Protein AF-A0A925YAU0-F1 (afdb_monomer_lite)

Secondary structure (DSSP, 8-state):
-PPPHHHHHHHHHTT-SSEEEEEEESHHHHHHHHHHTHHHHHHHHHTT-EEEEEEEESPPSSHHHHHHHHHHHHHH-S-EEEEES--HHHHHHHHHT-SEEEEEEEGGGGGG-HHHHHHHHTTPEEEEE--S-PPPPGGGTTT-EEE---HHHHHHHHHHT-

Structure (mmCIF, N/CA/C/O backbone):
data_AF-A0A925YAU0-F1
#
_entry.id   AF-A0A925YAU0-F1
#
loop_
_atom_site.group_PDB
_atom_site.id
_atom_site.type_symbol
_atom_site.label_atom_id
_atom_site.label_alt_id
_atom_site.label_comp_id
_atom_site.label_asym_id
_atom_site.label_entity_id
_atom_site.label_seq_id
_atom_site.pdbx_PDB_ins_code
_atom_site.Cartn_x
_atom_site.Cartn_y
_atom_site.Cartn_z
_atom_site.occupancy
_atom_site.B_iso_or_equiv
_atom_site.auth_seq_id
_atom_site.auth_comp_id
_atom_site.auth_asym_id
_atom_site.auth_atom_id
_atom_site.pdbx_PDB_model_num
ATOM 1 N N . MET A 1 1 ? -23.371 -18.949 1.365 1.00 48.84 1 MET A N 1
ATOM 2 C CA . MET A 1 1 ? -22.177 -18.863 0.496 1.00 48.84 1 MET A CA 1
ATOM 3 C C . MET A 1 1 ? -20.942 -18.877 1.388 1.00 48.84 1 MET A C 1
ATOM 5 O O . MET A 1 1 ? -21.033 -18.297 2.466 1.00 48.84 1 MET A O 1
ATOM 9 N N . PRO A 1 2 ? -19.847 -19.567 1.023 1.00 54.34 2 PRO A N 1
ATOM 10 C CA . PRO A 1 2 ? -18.608 -19.528 1.802 1.00 54.34 2 PRO A CA 1
ATOM 11 C C . PRO A 1 2 ? -18.062 -18.093 1.861 1.00 54.34 2 PRO A C 1
ATOM 13 O O . PRO A 1 2 ? -18.121 -17.366 0.871 1.00 54.34 2 PRO A O 1
ATOM 16 N N . VAL A 1 3 ? -17.572 -17.677 3.031 1.00 59.06 3 VAL A N 1
ATOM 17 C CA . VAL A 1 3 ? -16.989 -16.342 3.244 1.00 59.06 3 VAL A CA 1
ATOM 18 C C . VAL A 1 3 ? -15.636 -16.282 2.532 1.00 59.06 3 VAL A C 1
ATOM 20 O O . VAL A 1 3 ? -14.820 -17.187 2.694 1.00 59.06 3 VAL A O 1
ATOM 23 N N . SER A 1 4 ? -15.393 -15.232 1.743 1.00 69.06 4 SER A N 1
ATOM 24 C CA . SER A 1 4 ? -14.103 -15.031 1.071 1.00 69.06 4 SER A CA 1
ATOM 25 C C . SER A 1 4 ? -12.963 -14.960 2.103 1.00 69.06 4 SER A C 1
ATOM 27 O O . SER A 1 4 ? -13.109 -14.239 3.094 1.00 69.06 4 SER A O 1
ATOM 29 N N . PRO A 1 5 ? -11.811 -15.628 1.887 1.00 69.31 5 PRO A N 1
ATOM 30 C CA . PRO A 1 5 ? -10.642 -15.512 2.764 1.00 69.31 5 PRO A CA 1
ATOM 31 C C . PRO A 1 5 ? -10.214 -14.061 3.027 1.00 69.31 5 PRO A C 1
ATOM 33 O O . PRO A 1 5 ? -9.800 -13.724 4.134 1.00 69.31 5 PRO A O 1
ATOM 36 N N . LEU A 1 6 ? -10.394 -13.166 2.049 1.00 67.50 6 LEU A N 1
ATOM 37 C CA . LEU A 1 6 ? -10.107 -11.743 2.233 1.00 67.50 6 LEU A CA 1
ATOM 38 C C . LEU A 1 6 ? -11.133 -11.031 3.125 1.00 67.50 6 LEU A C 1
ATOM 40 O O . LEU A 1 6 ? -10.766 -10.109 3.844 1.00 67.50 6 LEU A O 1
ATOM 44 N N . ALA A 1 7 ? -12.397 -11.461 3.125 1.00 67.94 7 ALA A N 1
ATOM 45 C CA . ALA A 1 7 ? -13.410 -10.915 4.030 1.00 67.94 7 ALA A CA 1
ATOM 46 C C . ALA A 1 7 ? -13.148 -11.336 5.489 1.00 67.94 7 ALA A C 1
ATOM 48 O O . ALA A 1 7 ? -13.420 -10.571 6.413 1.00 67.94 7 ALA A O 1
ATOM 49 N N . VAL A 1 8 ? -12.567 -12.523 5.709 1.00 72.12 8 VAL A N 1
ATOM 50 C CA . VAL A 1 8 ? -12.075 -12.939 7.035 1.00 72.12 8 VAL A CA 1
ATOM 51 C C . VAL A 1 8 ? -10.901 -12.057 7.461 1.00 72.12 8 VAL A C 1
ATOM 53 O O . VAL A 1 8 ? -10.959 -11.447 8.527 1.00 72.12 8 VAL A O 1
ATOM 56 N N . ARG A 1 9 ? -9.898 -11.884 6.588 1.00 68.81 9 ARG A N 1
ATOM 57 C CA . ARG A 1 9 ? -8.757 -10.986 6.838 1.00 68.81 9 ARG A CA 1
ATOM 58 C C . ARG A 1 9 ? -9.175 -9.545 7.119 1.00 68.81 9 ARG A C 1
ATOM 60 O O . ARG A 1 9 ? -8.605 -8.901 7.994 1.00 68.81 9 ARG A O 1
ATOM 67 N N . PHE A 1 10 ? -10.199 -9.048 6.429 1.00 69.19 10 PHE A N 1
ATOM 68 C CA . PHE A 1 10 ? -10.730 -7.710 6.668 1.00 69.19 10 PHE A CA 1
ATOM 69 C C . PHE A 1 10 ? -11.270 -7.535 8.092 1.00 69.19 10 PHE A C 1
ATOM 71 O O . PHE A 1 10 ? -11.048 -6.505 8.722 1.00 69.19 10 PHE A O 1
ATOM 78 N N . ARG A 1 11 ? -11.949 -8.552 8.632 1.00 72.94 11 ARG A N 1
ATOM 79 C CA . ARG A 1 11 ? -12.431 -8.524 10.022 1.00 72.94 11 ARG A CA 1
ATOM 80 C C . ARG A 1 11 ? -11.277 -8.592 11.017 1.00 72.94 11 ARG A C 1
ATOM 82 O O . ARG A 1 11 ? -11.322 -7.913 12.037 1.00 72.94 11 ARG A O 1
ATOM 89 N N . GLU A 1 12 ? -10.240 -9.366 10.704 1.00 78.44 12 GLU A N 1
ATOM 90 C CA . GLU A 1 12 ? -9.039 -9.477 11.537 1.00 78.44 12 GLU A CA 1
ATOM 91 C C . GLU A 1 12 ? -8.249 -8.165 11.615 1.00 78.44 12 GLU A C 1
ATOM 93 O O . GLU A 1 12 ? -7.659 -7.899 12.662 1.00 78.44 12 GLU A O 1
ATOM 98 N N . LEU A 1 13 ? -8.271 -7.319 10.572 1.00 76.88 13 LEU A N 1
ATOM 99 C CA . LEU A 1 13 ? -7.610 -6.004 10.588 1.00 76.88 13 LEU A CA 1
ATOM 100 C C . LEU A 1 13 ? -8.012 -5.161 11.800 1.00 76.88 13 LEU A C 1
ATOM 102 O O . LEU A 1 13 ? -7.145 -4.565 12.428 1.00 76.88 13 LEU A O 1
ATOM 106 N N . ARG A 1 14 ? -9.302 -5.161 12.157 1.00 70.69 14 ARG A N 1
ATOM 107 C CA . ARG A 1 14 ? -9.846 -4.384 13.288 1.00 70.69 14 ARG A CA 1
ATOM 108 C C . ARG A 1 14 ? -9.384 -4.880 14.656 1.00 70.69 14 ARG A C 1
ATOM 110 O O . ARG A 1 14 ? -9.545 -4.190 15.650 1.00 70.69 14 ARG A O 1
ATOM 117 N N . SER A 1 15 ? -8.843 -6.094 14.718 1.00 75.19 15 SER A N 1
ATOM 118 C CA . SER A 1 15 ? -8.291 -6.664 15.951 1.00 75.19 15 SER A CA 1
ATOM 119 C C . SER A 1 15 ? -6.785 -6.433 16.098 1.00 75.19 15 SER A C 1
ATOM 121 O O . SER A 1 15 ? -6.217 -6.753 17.141 1.00 75.19 15 SER A O 1
ATOM 123 N N . GLN A 1 16 ? -6.124 -5.888 15.068 1.00 80.19 16 GLN A N 1
ATOM 124 C CA . GLN A 1 16 ? -4.688 -5.637 15.103 1.00 80.19 16 GLN A CA 1
ATOM 125 C C . GLN A 1 16 ? -4.382 -4.358 15.875 1.00 80.19 16 GLN A C 1
ATOM 127 O O . GLN A 1 16 ? -4.913 -3.292 15.580 1.00 80.19 16 GLN A O 1
ATOM 132 N N . SER A 1 17 ? -3.453 -4.447 16.827 1.00 79.25 17 SER A N 1
ATOM 133 C CA . SER A 1 17 ? -2.987 -3.276 17.577 1.00 79.25 17 SER A CA 1
ATOM 134 C C . SER A 1 17 ? -2.149 -2.328 16.717 1.00 79.25 17 SER A C 1
ATOM 136 O O . SER A 1 17 ? -2.150 -1.121 16.956 1.00 79.25 17 SER A O 1
ATOM 138 N N . LYS A 1 18 ? -1.435 -2.868 15.719 1.00 91.31 18 LYS A N 1
ATOM 139 C CA . LYS A 1 18 ? -0.717 -2.114 14.690 1.00 91.31 18 LYS A CA 1
ATOM 140 C C . LYS A 1 18 ? -0.707 -2.860 13.360 1.00 91.31 18 LYS A C 1
ATOM 142 O O . LYS A 1 18 ? -0.679 -4.085 13.310 1.00 91.31 18 LYS A O 1
ATOM 147 N N . LEU A 1 19 ? -0.685 -2.097 12.275 1.00 94.12 19 LEU A N 1
ATOM 148 C CA . LEU A 1 19 ? -0.759 -2.576 10.904 1.00 94.12 19 LEU A CA 1
ATOM 149 C C . LEU A 1 19 ? 0.603 -2.519 10.214 1.00 94.12 19 LEU A C 1
ATOM 151 O O . LEU A 1 19 ? 1.375 -1.574 10.366 1.00 94.12 19 LEU A O 1
ATOM 155 N N . LYS A 1 20 ? 0.839 -3.517 9.369 1.00 96.12 20 LYS A N 1
ATOM 156 C CA . LYS A 1 20 ? 2.007 -3.626 8.487 1.00 96.12 20 LYS A CA 1
ATOM 157 C C . LYS A 1 20 ? 1.533 -3.381 7.068 1.00 96.12 20 LYS A C 1
ATOM 159 O O . LYS A 1 20 ? 0.637 -4.091 6.601 1.00 96.12 20 LYS A O 1
ATOM 164 N N . LEU A 1 21 ? 2.071 -2.355 6.420 1.00 97.44 21 LEU A N 1
ATOM 165 C CA . LEU A 1 21 ? 1.614 -1.916 5.102 1.00 97.44 21 LEU A CA 1
ATOM 166 C C . LEU A 1 21 ? 2.577 -2.391 4.013 1.00 97.44 21 LEU A C 1
ATOM 168 O O . LEU A 1 21 ? 3.788 -2.317 4.198 1.00 97.44 21 LEU A O 1
ATOM 172 N N . ALA A 1 22 ? 2.051 -2.803 2.863 1.00 97.81 22 ALA A N 1
ATOM 173 C CA . ALA A 1 22 ? 2.820 -3.174 1.682 1.00 97.81 22 ALA A CA 1
ATOM 174 C C . ALA A 1 22 ? 2.609 -2.177 0.538 1.00 97.81 22 ALA A C 1
ATOM 176 O O . ALA A 1 22 ? 1.483 -1.793 0.223 1.00 97.81 22 ALA A O 1
ATOM 177 N N . ILE A 1 23 ? 3.695 -1.818 -0.143 1.00 96.81 23 ILE A N 1
ATOM 178 C CA . ILE A 1 23 ? 3.689 -1.038 -1.383 1.00 96.81 23 ILE A CA 1
ATOM 179 C C . ILE A 1 23 ? 4.498 -1.813 -2.414 1.00 96.81 23 ILE A C 1
ATOM 181 O O . ILE A 1 23 ? 5.728 -1.850 -2.364 1.00 96.81 23 ILE A O 1
ATOM 185 N N . PHE A 1 24 ? 3.799 -2.450 -3.348 1.00 94.19 24 PHE A N 1
ATOM 186 C CA . PHE A 1 24 ? 4.375 -3.417 -4.277 1.00 94.19 24 PHE A CA 1
ATOM 187 C C . PHE A 1 24 ? 4.184 -2.990 -5.735 1.00 94.19 24 PHE A C 1
ATOM 189 O O . PHE A 1 24 ? 3.162 -2.409 -6.099 1.00 94.19 24 PHE A O 1
ATOM 196 N N . GLY A 1 25 ? 5.167 -3.291 -6.584 1.00 92.31 25 GLY A N 1
ATOM 197 C CA . GLY A 1 25 ? 5.058 -3.138 -8.036 1.00 92.31 25 GLY A CA 1
ATOM 198 C C . GLY A 1 25 ? 6.315 -2.563 -8.677 1.00 92.31 25 GLY A C 1
ATOM 199 O O . GLY A 1 25 ? 7.399 -2.599 -8.099 1.00 92.31 25 GLY A O 1
ATOM 200 N N . MET A 1 26 ? 6.169 -2.024 -9.887 1.00 92.88 26 MET A N 1
ATOM 201 C CA . MET A 1 26 ? 7.239 -1.319 -10.599 1.00 92.88 26 MET A CA 1
ATOM 202 C C . MET A 1 26 ? 7.512 0.057 -9.966 1.00 92.88 26 MET A C 1
ATOM 204 O O . MET A 1 26 ? 6.596 0.631 -9.372 1.00 92.88 26 MET A O 1
ATOM 208 N N . PRO A 1 27 ? 8.719 0.635 -10.129 1.00 93.25 27 PRO A N 1
ATOM 209 C CA . PRO A 1 27 ? 9.088 1.924 -9.541 1.00 93.25 27 PRO A CA 1
ATOM 210 C C . PRO A 1 27 ? 8.042 3.033 -9.717 1.00 93.25 27 PRO A C 1
ATOM 212 O O . PRO A 1 27 ? 7.592 3.616 -8.731 1.00 93.25 27 PRO A O 1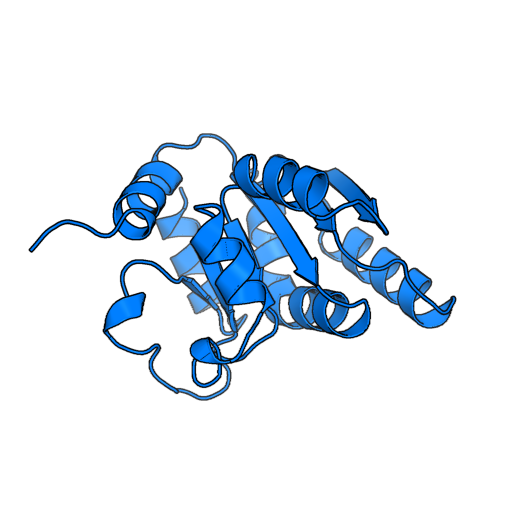
ATOM 215 N N . GLY A 1 28 ? 7.580 3.262 -10.951 1.00 92.12 28 GLY A N 1
ATOM 216 C CA . GLY A 1 28 ? 6.556 4.271 -11.243 1.00 92.12 28 GLY A CA 1
ATOM 217 C C . GLY A 1 28 ? 5.207 3.974 -10.584 1.00 92.12 28 GLY A C 1
ATOM 218 O O . GLY A 1 28 ? 4.566 4.875 -10.050 1.00 92.12 28 GLY A O 1
ATOM 219 N N . THR A 1 29 ? 4.796 2.703 -10.547 1.00 91.81 29 THR A N 1
ATOM 220 C CA . THR A 1 29 ? 3.543 2.282 -9.905 1.00 91.81 29 THR A CA 1
ATOM 221 C C . THR A 1 29 ? 3.581 2.514 -8.397 1.00 91.81 29 THR A C 1
ATOM 223 O O . THR A 1 29 ? 2.599 2.987 -7.835 1.00 91.81 29 THR A O 1
ATOM 226 N N . ARG A 1 30 ? 4.711 2.245 -7.732 1.00 94.50 30 ARG A N 1
ATOM 227 C CA . ARG A 1 30 ? 4.855 2.478 -6.285 1.00 94.50 30 ARG A CA 1
ATOM 228 C C . ARG A 1 30 ? 4.824 3.958 -5.934 1.00 94.50 30 ARG A C 1
ATOM 230 O O . ARG A 1 30 ? 4.142 4.338 -4.990 1.00 94.50 30 ARG A O 1
ATOM 237 N N . LEU A 1 31 ? 5.526 4.789 -6.707 1.00 95.06 31 LEU A N 1
ATOM 238 C CA . LEU A 1 31 ? 5.498 6.243 -6.528 1.00 95.06 31 LEU A CA 1
ATOM 239 C C . LEU A 1 31 ? 4.078 6.790 -6.688 1.00 95.06 31 LEU A C 1
ATOM 241 O O . LEU A 1 31 ? 3.619 7.559 -5.852 1.00 95.06 31 LEU A O 1
ATOM 245 N N . LEU A 1 32 ? 3.355 6.328 -7.710 1.00 94.25 32 LEU A N 1
ATOM 246 C CA . LEU A 1 32 ? 1.976 6.744 -7.934 1.00 94.25 32 LEU A CA 1
ATOM 247 C C . LEU A 1 32 ? 1.037 6.292 -6.802 1.00 94.25 32 LEU A C 1
ATOM 249 O O . LEU A 1 32 ? 0.162 7.056 -6.402 1.00 94.25 32 LEU A O 1
ATOM 253 N N . ALA A 1 33 ? 1.223 5.081 -6.265 1.00 94.81 33 ALA A N 1
ATOM 254 C CA . ALA A 1 33 ? 0.473 4.605 -5.100 1.00 94.81 33 ALA A CA 1
ATOM 255 C C . ALA A 1 33 ? 0.735 5.494 -3.874 1.00 94.81 33 ALA A C 1
ATOM 257 O O . ALA A 1 33 ? -0.196 5.955 -3.223 1.00 94.81 33 ALA A O 1
ATOM 258 N N . LEU A 1 34 ? 2.003 5.796 -3.592 1.00 96.38 34 LEU A N 1
ATOM 259 C CA . LEU A 1 34 ? 2.386 6.676 -2.487 1.00 96.38 34 LEU A CA 1
ATOM 260 C C . LEU A 1 34 ? 1.766 8.069 -2.602 1.00 96.38 34 LEU A C 1
ATOM 262 O O . LEU A 1 34 ? 1.344 8.633 -1.600 1.00 96.38 34 LEU A O 1
ATOM 266 N N . GLU A 1 35 ? 1.709 8.623 -3.809 1.00 95.50 35 GLU A N 1
ATOM 267 C CA . GLU A 1 35 ? 1.158 9.957 -4.046 1.00 95.50 35 GLU A CA 1
ATOM 268 C C . GLU A 1 35 ? -0.352 10.009 -3.890 1.00 95.50 35 GLU A C 1
ATOM 270 O O . GLU A 1 35 ? -0.862 10.925 -3.253 1.00 95.50 35 GLU A O 1
ATOM 275 N N . ARG A 1 36 ? -1.052 9.013 -4.437 1.00 93.81 36 ARG A N 1
ATOM 276 C CA . ARG A 1 36 ? -2.514 8.911 -4.364 1.00 93.81 36 ARG A CA 1
ATOM 277 C C . ARG A 1 36 ? -3.019 8.655 -2.950 1.00 93.81 36 ARG A C 1
ATOM 279 O O . ARG A 1 36 ? -4.139 9.013 -2.631 1.00 93.81 36 ARG A O 1
ATOM 286 N N . HIS A 1 37 ? -2.212 8.028 -2.104 1.00 95.12 37 HIS A N 1
ATOM 287 C CA . HIS A 1 37 ? -2.606 7.672 -0.741 1.00 95.12 37 HIS A CA 1
ATOM 288 C C . HIS A 1 37 ? -1.844 8.470 0.320 1.00 95.12 37 HIS A C 1
ATOM 290 O O . HIS A 1 37 ? -1.797 8.069 1.484 1.00 95.12 37 HIS A O 1
ATOM 296 N N . ARG A 1 38 ? -1.195 9.574 -0.063 1.00 95.69 38 ARG A N 1
ATOM 297 C CA . ARG A 1 38 ? -0.252 10.280 0.808 1.00 95.69 38 ARG A CA 1
ATOM 298 C C . ARG A 1 38 ? -0.927 10.796 2.071 1.00 95.69 38 ARG A C 1
ATOM 300 O O . ARG A 1 38 ? -0.353 10.635 3.152 1.00 95.69 38 ARG A O 1
ATOM 307 N N . ASN A 1 39 ? -2.094 11.428 1.955 1.00 94.88 39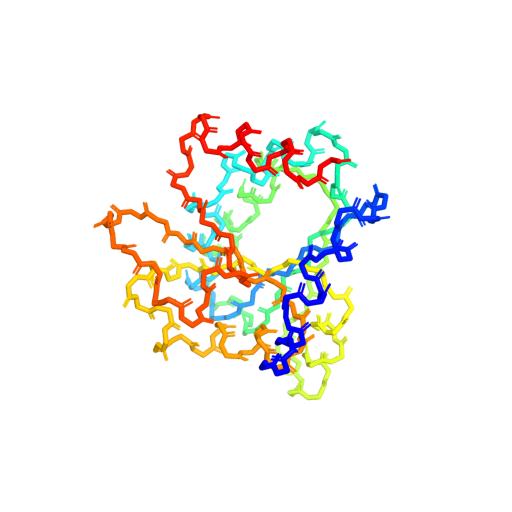 ASN A N 1
ATOM 308 C CA . ASN A 1 39 ? -2.764 12.025 3.109 1.00 94.88 39 ASN A CA 1
ATOM 309 C C . ASN A 1 39 ? -3.221 10.940 4.079 1.00 94.88 39 ASN A C 1
ATOM 311 O O . ASN A 1 39 ? -2.931 11.036 5.274 1.00 94.88 39 ASN A O 1
ATOM 315 N N . LEU A 1 40 ? -3.839 9.877 3.560 1.00 95.38 40 LEU A N 1
ATOM 316 C CA . LEU A 1 40 ? -4.258 8.739 4.370 1.00 95.38 40 LEU A CA 1
ATOM 317 C C . LEU A 1 40 ? -3.071 8.074 5.076 1.00 95.38 40 LEU A C 1
ATOM 319 O O . LEU A 1 40 ? -3.101 7.914 6.293 1.00 95.38 40 LEU A O 1
ATOM 323 N N . LEU A 1 41 ? -2.000 7.742 4.347 1.00 96.94 41 LEU A N 1
ATOM 324 C CA . LEU A 1 41 ? -0.812 7.103 4.925 1.00 96.94 41 LEU A CA 1
ATOM 325 C C . LEU A 1 41 ? -0.186 7.966 6.023 1.00 96.94 41 LEU A C 1
ATOM 327 O O . LEU A 1 41 ? 0.137 7.467 7.100 1.00 96.94 41 LEU A O 1
ATOM 331 N N . THR A 1 42 ? -0.079 9.274 5.782 1.00 97.06 42 THR A N 1
ATOM 332 C CA . THR A 1 42 ? 0.421 10.229 6.779 1.00 97.06 42 THR A CA 1
ATOM 333 C C . THR A 1 42 ? -0.470 10.239 8.022 1.00 97.06 42 THR A C 1
ATOM 335 O O . THR A 1 42 ? 0.028 10.259 9.148 1.00 97.06 42 THR A O 1
ATOM 338 N N . ALA A 1 43 ? -1.791 10.218 7.843 1.00 95.00 43 ALA A N 1
ATOM 339 C CA . ALA A 1 43 ? -2.735 10.228 8.950 1.00 95.00 43 ALA A CA 1
ATOM 340 C C . ALA A 1 43 ? -2.703 8.912 9.751 1.00 95.00 43 ALA A C 1
ATOM 342 O O . ALA A 1 43 ? -2.709 8.956 10.980 1.00 95.00 43 ALA A O 1
ATOM 343 N N . MET A 1 44 ? -2.565 7.759 9.087 1.00 95.06 44 MET A N 1
ATOM 344 C CA . MET A 1 44 ? -2.411 6.451 9.740 1.00 95.06 44 MET A CA 1
ATOM 345 C C . MET A 1 44 ? -1.124 6.369 10.569 1.00 95.06 44 MET A C 1
ATOM 347 O O . MET A 1 44 ? -1.150 5.892 11.706 1.00 95.06 44 MET A O 1
ATOM 351 N N . VAL A 1 45 ? -0.007 6.873 10.030 1.00 96.69 45 VAL A N 1
ATOM 352 C CA . VAL A 1 45 ? 1.272 6.959 10.752 1.00 96.69 45 VAL A CA 1
ATOM 353 C C . VAL A 1 45 ? 1.140 7.869 11.974 1.00 96.69 45 VAL A C 1
ATOM 355 O O . VAL A 1 45 ? 1.496 7.463 13.078 1.00 96.69 45 VAL A O 1
ATOM 358 N N . LYS A 1 46 ? 0.579 9.075 11.814 1.00 95.69 46 LYS A N 1
ATOM 359 C CA . LYS A 1 46 ? 0.374 10.024 12.926 1.00 95.69 46 LYS A CA 1
ATOM 360 C C . LYS A 1 46 ? -0.573 9.495 14.001 1.00 95.69 46 LYS A C 1
ATOM 362 O O . LYS A 1 46 ? -0.400 9.818 15.170 1.00 95.69 46 LYS A O 1
ATOM 367 N N . ALA A 1 47 ? -1.554 8.685 13.615 1.00 92.94 47 ALA A N 1
ATOM 368 C CA . ALA A 1 47 ? -2.471 8.030 14.538 1.00 92.94 47 ALA A CA 1
ATOM 369 C C . ALA A 1 47 ? -1.840 6.843 15.291 1.00 92.94 47 ALA A C 1
ATOM 371 O O . ALA A 1 47 ? -2.500 6.279 16.158 1.00 92.94 47 ALA A O 1
ATOM 372 N N . GLY A 1 48 ? -0.599 6.450 14.970 1.00 94.31 48 GLY A N 1
ATOM 373 C CA . GLY A 1 48 ? 0.100 5.335 15.617 1.00 94.31 48 GLY A CA 1
ATOM 374 C C . GLY A 1 48 ? -0.391 3.946 15.198 1.00 94.31 48 GLY A C 1
ATOM 375 O O . GLY A 1 48 ? 0.002 2.960 15.817 1.00 94.31 48 GLY A O 1
ATOM 376 N N . ILE A 1 49 ? -1.219 3.865 14.150 1.00 93.06 49 ILE A N 1
ATOM 377 C CA . ILE A 1 49 ? -1.833 2.619 13.667 1.00 93.06 49 ILE A CA 1
ATOM 378 C C . ILE A 1 49 ? -0.829 1.807 12.839 1.00 93.06 49 ILE A C 1
ATOM 380 O O . ILE A 1 49 ? -0.947 0.595 12.735 1.00 93.06 49 ILE A O 1
ATOM 384 N N . VAL A 1 50 ? 0.184 2.449 12.251 1.00 96.12 50 VAL A N 1
ATOM 385 C CA . VAL A 1 50 ? 1.181 1.785 11.397 1.00 96.12 50 VAL A CA 1
ATOM 386 C C . VAL A 1 50 ? 2.395 1.347 12.216 1.00 96.12 50 VAL A C 1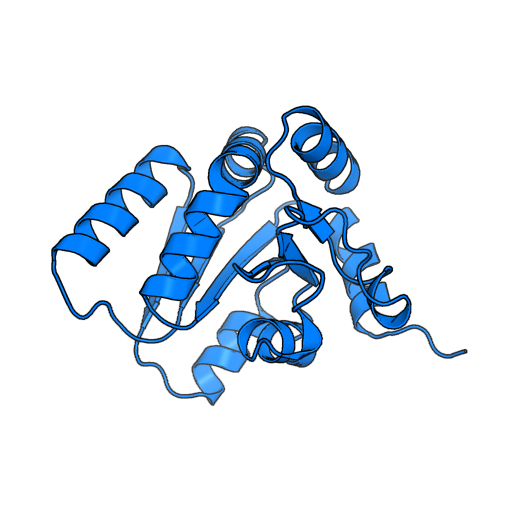
ATOM 388 O O . VAL A 1 50 ? 3.058 2.170 12.844 1.00 96.12 50 VAL A O 1
ATOM 391 N N . GLU A 1 51 ? 2.717 0.055 12.169 1.00 95.62 51 GLU A N 1
ATOM 392 C CA . GLU A 1 51 ? 3.963 -0.515 12.692 1.00 95.62 51 GLU A CA 1
ATOM 393 C C . GLU A 1 51 ? 5.130 -0.220 11.745 1.00 95.62 51 GLU A C 1
ATOM 395 O O . GLU A 1 51 ? 6.134 0.373 12.145 1.00 95.62 51 GLU A O 1
ATOM 400 N N . ASN A 1 52 ? 4.988 -0.612 10.478 1.00 97.00 52 ASN A N 1
ATOM 401 C CA . ASN A 1 52 ? 5.969 -0.370 9.431 1.00 97.00 52 ASN A CA 1
ATOM 402 C C . ASN A 1 52 ? 5.329 -0.332 8.034 1.00 97.00 52 ASN A C 1
ATOM 404 O O . ASN A 1 52 ? 4.223 -0.829 7.803 1.00 97.00 52 ASN A O 1
ATOM 408 N N . ILE A 1 53 ? 6.066 0.257 7.094 1.00 98.19 53 ILE A N 1
ATOM 409 C CA . ILE A 1 53 ? 5.729 0.311 5.674 1.00 98.19 53 ILE A CA 1
ATOM 410 C C . ILE A 1 53 ? 6.822 -0.416 4.895 1.00 98.19 53 ILE A C 1
ATOM 412 O O . ILE A 1 53 ? 7.988 -0.018 4.894 1.00 98.19 53 ILE A O 1
ATOM 416 N N . LEU A 1 54 ? 6.437 -1.498 4.232 1.00 97.75 54 LEU A N 1
ATOM 417 C CA . LEU A 1 54 ? 7.296 -2.331 3.413 1.00 97.75 54 LEU A CA 1
ATOM 418 C C . LEU A 1 54 ? 7.129 -1.959 1.937 1.00 97.75 54 LEU A C 1
ATOM 420 O O . LEU A 1 54 ? 6.049 -2.109 1.365 1.00 97.75 54 LEU A O 1
ATOM 424 N N . ILE A 1 55 ? 8.203 -1.488 1.305 1.00 97.00 55 ILE A N 1
ATOM 425 C CA . ILE A 1 55 ? 8.242 -1.198 -0.129 1.00 97.00 55 ILE A CA 1
ATOM 426 C C . ILE A 1 55 ? 8.986 -2.305 -0.880 1.00 97.00 55 ILE A C 1
ATOM 428 O O . ILE A 1 55 ? 10.089 -2.695 -0.497 1.00 97.00 55 ILE A O 1
ATOM 432 N N . MET A 1 56 ? 8.375 -2.834 -1.945 1.00 95.69 56 MET A N 1
ATOM 433 C CA . MET A 1 56 ? 8.882 -4.023 -2.636 1.00 95.69 56 MET A CA 1
ATOM 434 C C . MET A 1 56 ? 8.716 -4.003 -4.151 1.00 95.69 56 MET A C 1
ATOM 436 O O . MET A 1 56 ? 7.798 -3.387 -4.688 1.00 95.69 56 MET A O 1
ATOM 440 N N . GLY A 1 57 ? 9.558 -4.762 -4.849 1.00 92.81 57 GLY A N 1
ATOM 441 C CA . GLY A 1 57 ? 9.457 -5.004 -6.290 1.00 92.81 57 GLY A CA 1
ATOM 442 C C . GLY A 1 57 ? 10.772 -4.711 -6.999 1.00 92.81 57 GLY A C 1
ATOM 443 O O . GLY A 1 57 ? 11.836 -4.950 -6.446 1.00 92.81 57 GLY A O 1
ATOM 444 N N . LYS A 1 58 ? 10.727 -4.176 -8.219 1.00 91.94 58 LYS A N 1
ATOM 445 C CA . LYS A 1 58 ? 11.959 -3.861 -8.961 1.00 91.94 58 LYS A CA 1
ATOM 446 C C . LYS A 1 58 ? 12.672 -2.633 -8.385 1.00 91.94 58 LYS A C 1
ATOM 448 O O . LYS A 1 58 ? 11.977 -1.670 -8.043 1.00 91.94 58 LYS A O 1
ATOM 453 N N . ALA A 1 59 ? 14.000 -2.626 -8.284 1.00 89.44 59 ALA A N 1
ATOM 454 C CA . ALA A 1 59 ? 14.734 -1.433 -7.854 1.00 89.44 59 ALA A CA 1
ATOM 455 C C . ALA A 1 59 ? 14.491 -0.228 -8.783 1.00 89.44 59 ALA A C 1
ATOM 457 O O . ALA A 1 59 ? 14.032 -0.365 -9.923 1.00 89.44 59 ALA A O 1
ATOM 458 N N . HIS A 1 60 ? 14.755 0.972 -8.264 1.00 85.38 60 HIS A N 1
ATOM 459 C CA . HIS A 1 60 ? 14.701 2.200 -9.054 1.00 85.38 60 HIS A CA 1
ATOM 460 C C . HIS A 1 60 ? 15.796 2.192 -10.120 1.00 85.38 60 HIS A C 1
ATOM 462 O O . HIS A 1 60 ? 16.905 1.730 -9.870 1.00 85.38 60 HIS A O 1
ATOM 468 N N . ALA A 1 61 ? 15.459 2.685 -11.311 1.00 77.69 61 ALA A N 1
ATOM 469 C CA . ALA A 1 61 ? 16.382 2.724 -12.442 1.00 77.69 61 ALA A CA 1
ATOM 470 C C . ALA A 1 61 ? 17.112 4.071 -12.575 1.00 77.69 61 ALA A C 1
ATOM 472 O O . ALA A 1 61 ? 18.100 4.145 -13.298 1.00 77.69 61 ALA A O 1
ATOM 473 N N . ASP A 1 62 ? 16.621 5.123 -11.909 1.00 89.12 62 ASP A N 1
ATOM 474 C CA . ASP A 1 62 ? 17.162 6.478 -12.004 1.00 89.12 62 ASP A CA 1
ATOM 475 C C . ASP A 1 62 ? 17.112 7.227 -10.656 1.00 89.12 62 ASP A C 1
ATOM 477 O O . ASP A 1 62 ? 16.292 6.931 -9.776 1.00 89.12 62 ASP A O 1
ATOM 481 N N . ASP A 1 63 ? 17.997 8.217 -10.508 1.00 91.56 63 ASP A N 1
ATOM 482 C CA . ASP A 1 63 ? 18.152 9.018 -9.286 1.00 91.56 63 ASP A CA 1
ATOM 483 C C . ASP A 1 63 ? 16.934 9.906 -8.997 1.00 91.56 63 ASP A C 1
ATOM 485 O O . ASP A 1 63 ? 16.628 10.205 -7.841 1.00 91.56 63 ASP A O 1
ATOM 489 N N . VAL A 1 64 ? 16.194 10.306 -10.036 1.00 93.19 64 VAL A N 1
ATOM 490 C CA . VAL A 1 64 ? 15.011 11.169 -9.907 1.00 93.19 64 VAL A CA 1
ATOM 491 C C . VAL A 1 64 ? 13.899 10.432 -9.163 1.00 93.19 64 VAL A C 1
ATOM 493 O O . VAL A 1 64 ? 13.265 10.989 -8.262 1.00 93.19 64 VAL A O 1
ATOM 496 N N . GLN A 1 65 ? 13.665 9.167 -9.502 1.00 92.25 65 GLN A N 1
ATOM 497 C CA . GLN A 1 65 ? 12.687 8.317 -8.836 1.00 92.25 65 GLN A CA 1
ATOM 498 C C . GLN A 1 65 ? 13.099 7.992 -7.403 1.00 92.25 65 GLN A C 1
ATOM 500 O O . GLN A 1 65 ? 12.236 7.989 -6.522 1.00 92.25 65 GLN A O 1
ATOM 505 N N . THR A 1 66 ? 14.390 7.763 -7.160 1.00 92.81 66 THR A N 1
ATOM 506 C CA . THR A 1 66 ? 14.931 7.541 -5.812 1.00 92.81 66 THR A CA 1
ATOM 507 C C . THR A 1 66 ? 14.711 8.772 -4.930 1.00 92.81 66 THR A C 1
ATOM 509 O O . THR A 1 66 ? 14.071 8.672 -3.884 1.00 92.81 66 THR A O 1
ATOM 512 N N . ALA A 1 67 ? 15.103 9.962 -5.395 1.00 95.12 67 ALA A N 1
ATOM 513 C CA . ALA A 1 67 ? 14.898 11.210 -4.660 1.00 95.12 67 ALA A CA 1
ATOM 514 C C . ALA A 1 67 ? 13.407 11.504 -4.408 1.00 95.12 67 ALA A C 1
ATOM 516 O O . ALA A 1 67 ? 13.017 11.995 -3.341 1.00 95.12 67 ALA A O 1
ATOM 517 N N . ARG A 1 68 ? 12.540 11.185 -5.379 1.00 95.75 68 ARG A N 1
ATOM 518 C CA . ARG A 1 68 ? 11.083 11.316 -5.232 1.00 95.75 68 ARG A CA 1
ATOM 519 C C . ARG A 1 68 ? 10.530 10.353 -4.183 1.00 95.75 68 ARG A C 1
ATOM 521 O O . ARG A 1 68 ? 9.711 10.779 -3.368 1.00 95.75 68 ARG A O 1
ATOM 528 N N . LEU A 1 69 ? 10.994 9.101 -4.160 1.00 95.62 69 LEU A N 1
ATOM 529 C CA . LEU A 1 69 ? 10.630 8.131 -3.127 1.00 95.62 69 LEU A CA 1
ATOM 530 C C . LEU A 1 69 ? 11.037 8.639 -1.742 1.00 95.62 69 LEU A C 1
ATOM 532 O O . LEU A 1 69 ? 10.191 8.717 -0.857 1.00 95.62 69 LEU A O 1
ATOM 536 N N . GLU A 1 70 ? 12.288 9.052 -1.562 1.00 96.19 70 GLU A N 1
ATOM 537 C CA . GLU A 1 70 ? 12.791 9.553 -0.277 1.00 96.19 70 GLU A CA 1
ATOM 538 C C . GLU A 1 70 ? 12.012 10.779 0.217 1.00 96.19 70 GLU A C 1
ATOM 540 O O . GLU A 1 70 ? 11.748 10.936 1.412 1.00 96.19 70 GLU A O 1
ATOM 545 N N . LYS A 1 71 ? 11.618 11.676 -0.696 1.00 97.25 71 LYS A N 1
ATOM 546 C CA . LYS A 1 71 ? 10.766 12.825 -0.366 1.00 97.25 71 LYS A CA 1
ATOM 547 C C . LYS A 1 71 ? 9.389 12.376 0.128 1.00 97.25 71 LYS A C 1
ATOM 549 O O . LYS A 1 71 ? 8.889 12.929 1.109 1.00 97.25 71 LYS A O 1
ATOM 554 N N . LEU A 1 72 ? 8.781 11.389 -0.530 1.00 97.38 72 LEU A N 1
ATOM 555 C CA . LEU A 1 72 ? 7.490 10.831 -0.122 1.00 97.38 72 LEU A CA 1
ATOM 556 C C . LEU A 1 72 ? 7.595 10.115 1.228 1.00 97.38 72 LEU A C 1
ATOM 558 O O . LEU A 1 72 ? 6.782 10.387 2.108 1.00 97.38 72 LEU A O 1
ATOM 562 N N . GLN A 1 73 ? 8.628 9.295 1.432 1.00 97.56 73 GLN A N 1
ATOM 563 C CA . GLN A 1 73 ? 8.884 8.605 2.699 1.00 97.56 73 GLN A CA 1
ATOM 564 C C . GLN A 1 73 ? 9.037 9.591 3.857 1.00 97.56 73 GLN A C 1
ATOM 566 O O . GLN A 1 73 ? 8.372 9.445 4.880 1.00 97.56 73 GLN A O 1
ATOM 571 N N . ARG A 1 74 ? 9.836 10.653 3.676 1.00 97.75 74 ARG A N 1
ATOM 572 C CA . ARG A 1 74 ? 9.983 11.718 4.680 1.00 97.75 74 ARG A CA 1
ATOM 573 C C . ARG A 1 74 ? 8.674 12.444 4.961 1.00 97.75 74 ARG A C 1
ATOM 575 O O . ARG A 1 74 ? 8.387 12.750 6.112 1.00 97.75 74 ARG A O 1
ATOM 582 N N . SER A 1 75 ? 7.884 12.729 3.927 1.00 97.62 75 SER A N 1
ATOM 583 C CA . SER A 1 75 ? 6.604 13.410 4.115 1.00 97.62 75 SER A CA 1
ATOM 584 C C . SER A 1 75 ? 5.568 12.554 4.839 1.00 97.62 75 SER A C 1
ATOM 586 O O . SER A 1 75 ? 4.749 13.121 5.558 1.00 97.62 75 SER A O 1
ATOM 588 N N . ILE A 1 76 ? 5.532 11.251 4.572 1.00 97.88 76 ILE A N 1
ATOM 589 C CA . ILE A 1 76 ? 4.580 10.325 5.195 1.00 97.88 76 ILE A CA 1
ATOM 590 C C . ILE A 1 76 ? 5.025 10.007 6.629 1.00 97.88 76 ILE A C 1
ATOM 592 O O . ILE A 1 76 ? 4.195 9.924 7.533 1.00 97.88 76 ILE A O 1
ATOM 596 N N . GLY A 1 77 ? 6.338 9.897 6.851 1.00 97.31 77 GLY A N 1
ATOM 597 C CA . GLY A 1 77 ? 6.930 9.500 8.125 1.00 97.31 77 GLY A CA 1
ATOM 598 C C . GLY A 1 77 ? 6.829 7.992 8.370 1.00 97.31 77 GLY A C 1
ATOM 599 O O . GLY A 1 77 ? 6.548 7.217 7.457 1.00 97.31 77 GLY A O 1
ATOM 600 N N . GLY A 1 78 ? 7.063 7.574 9.615 1.00 95.69 78 GLY A N 1
ATOM 601 C CA . GLY A 1 78 ? 6.962 6.173 10.036 1.00 95.69 78 GLY A CA 1
ATOM 602 C C . GLY A 1 78 ? 8.234 5.351 9.805 1.00 95.69 78 GLY A C 1
ATOM 603 O O . GLY A 1 78 ? 9.275 5.877 9.412 1.00 95.69 78 GLY A O 1
ATOM 604 N N . SER A 1 79 ? 8.145 4.050 10.090 1.00 97.25 79 SER A N 1
ATOM 605 C CA . SER A 1 79 ? 9.236 3.087 9.901 1.00 97.25 79 SER A CA 1
ATOM 606 C C . SER A 1 79 ? 9.137 2.427 8.527 1.00 97.25 79 SER A C 1
ATOM 608 O O . SER A 1 79 ? 8.072 1.926 8.165 1.00 97.25 79 SER A O 1
ATOM 610 N N . TRP A 1 80 ? 10.237 2.409 7.773 1.00 97.69 80 TRP A N 1
ATOM 611 C CA . TRP A 1 80 ? 10.280 1.899 6.401 1.00 97.69 80 TRP A CA 1
ATOM 612 C C . TRP A 1 80 ? 11.236 0.719 6.264 1.00 97.69 80 TRP A C 1
ATOM 614 O O . TRP A 1 80 ? 12.330 0.721 6.827 1.00 97.69 80 TRP A O 1
ATOM 624 N N . ARG A 1 81 ? 10.843 -0.266 5.457 1.00 96.81 81 ARG A N 1
ATOM 625 C CA . ARG A 1 81 ? 11.688 -1.389 5.040 1.00 96.81 81 ARG A CA 1
ATOM 626 C C . ARG A 1 81 ? 11.588 -1.564 3.530 1.00 96.81 81 ARG A C 1
ATOM 628 O O . ARG A 1 81 ? 10.515 -1.376 2.967 1.00 96.81 81 ARG A O 1
ATOM 635 N N . SER A 1 82 ? 12.686 -1.958 2.892 1.00 95.62 82 SER A N 1
ATOM 636 C CA . SER A 1 82 ? 12.766 -2.113 1.437 1.00 95.62 82 SER A CA 1
ATOM 637 C C . SER A 1 82 ? 13.215 -3.522 1.055 1.00 95.62 82 SER A C 1
ATOM 639 O O . SER A 1 82 ? 14.181 -4.031 1.623 1.00 95.62 82 SER A O 1
ATOM 641 N N . VAL A 1 83 ? 12.546 -4.137 0.078 1.00 95.31 83 VAL A N 1
ATOM 642 C CA . VAL A 1 83 ? 12.946 -5.420 -0.525 1.00 95.31 83 VAL A CA 1
ATOM 643 C C . VAL A 1 83 ? 12.850 -5.298 -2.044 1.00 95.31 83 VAL A C 1
ATOM 645 O O . VAL A 1 83 ? 11.768 -5.396 -2.624 1.00 95.31 83 VAL A O 1
ATOM 648 N N . PHE A 1 84 ? 13.988 -5.065 -2.696 1.00 94.81 84 PHE A N 1
ATOM 649 C CA . PHE A 1 84 ? 14.055 -4.924 -4.148 1.00 94.81 84 PHE A CA 1
ATOM 650 C C . PHE A 1 84 ? 14.736 -6.114 -4.817 1.00 94.81 84 PHE A C 1
ATOM 652 O O . PHE A 1 84 ? 15.580 -6.767 -4.208 1.00 94.81 84 PHE A O 1
ATOM 659 N N . ASP A 1 85 ? 14.320 -6.392 -6.055 1.00 93.56 85 ASP A N 1
ATOM 660 C CA . ASP A 1 85 ? 14.879 -7.421 -6.945 1.00 93.56 85 ASP A CA 1
ATOM 661 C C . ASP A 1 85 ? 14.972 -8.819 -6.304 1.00 93.56 85 ASP A C 1
ATOM 663 O O . ASP A 1 85 ? 15.849 -9.625 -6.610 1.00 93.56 85 ASP A O 1
ATOM 667 N N . ALA A 1 86 ? 14.040 -9.113 -5.396 1.00 92.69 86 ALA A N 1
ATOM 668 C CA . ALA A 1 86 ? 13.918 -10.408 -4.748 1.00 92.69 86 ALA A CA 1
ATOM 669 C C . ALA A 1 86 ? 13.219 -11.435 -5.653 1.00 92.69 86 ALA A C 1
ATOM 671 O O . ALA A 1 86 ? 12.394 -11.090 -6.501 1.00 92.69 86 ALA A O 1
ATOM 672 N N . ALA A 1 87 ? 13.516 -12.715 -5.417 1.00 93.38 87 ALA A N 1
ATOM 673 C CA . ALA A 1 87 ? 12.795 -13.822 -6.034 1.00 93.38 87 ALA A CA 1
ATOM 674 C C . ALA A 1 87 ? 11.305 -13.813 -5.643 1.00 93.38 87 ALA A C 1
ATOM 676 O O . ALA A 1 87 ? 10.935 -13.325 -4.573 1.00 93.38 87 ALA A O 1
ATOM 677 N N . GLY A 1 88 ? 10.458 -14.390 -6.502 1.00 89.69 88 GLY A N 1
ATOM 678 C CA . GLY A 1 88 ? 9.003 -14.403 -6.313 1.00 89.69 88 GLY A CA 1
ATOM 679 C C . GLY A 1 88 ? 8.555 -15.012 -4.981 1.00 89.69 88 GLY A C 1
ATOM 680 O O . GLY A 1 88 ? 7.688 -14.443 -4.329 1.00 89.69 88 GLY A O 1
ATOM 681 N N . GLU A 1 89 ? 9.194 -16.099 -4.542 1.00 92.56 89 GLU A N 1
ATOM 682 C CA . GLU A 1 89 ? 8.919 -16.750 -3.248 1.00 92.56 89 GLU A CA 1
ATOM 683 C C . GLU A 1 89 ? 9.151 -15.792 -2.077 1.00 92.56 89 GLU A C 1
ATOM 685 O O . GLU A 1 89 ? 8.260 -15.566 -1.266 1.00 92.56 89 GLU A O 1
ATOM 690 N N . LYS A 1 90 ? 10.300 -15.108 -2.066 1.00 93.62 90 LYS A N 1
ATOM 691 C CA . LYS A 1 90 ? 10.613 -14.113 -1.038 1.00 93.62 90 LYS A CA 1
ATOM 692 C C . LYS A 1 90 ? 9.623 -12.945 -1.043 1.00 93.62 90 LYS A C 1
ATOM 694 O O . LYS A 1 90 ? 9.288 -12.429 0.014 1.00 93.62 90 LYS A O 1
ATOM 699 N N . ILE A 1 91 ? 9.153 -12.507 -2.213 1.00 93.00 91 ILE A N 1
ATOM 700 C CA . ILE A 1 91 ? 8.110 -11.472 -2.295 1.00 93.00 91 ILE A CA 1
ATOM 701 C C . ILE A 1 91 ? 6.791 -11.973 -1.693 1.00 93.00 91 ILE A C 1
ATOM 703 O O . ILE A 1 91 ? 6.126 -11.209 -0.996 1.00 93.00 91 ILE A O 1
ATOM 707 N N . ALA A 1 92 ? 6.414 -13.228 -1.945 1.00 93.56 92 ALA A N 1
ATOM 708 C CA . ALA A 1 92 ? 5.208 -13.826 -1.376 1.00 93.56 92 ALA A CA 1
ATOM 709 C C . ALA A 1 92 ? 5.293 -13.918 0.156 1.00 93.56 92 ALA A C 1
ATOM 711 O O . ALA A 1 92 ? 4.371 -13.469 0.835 1.00 93.56 92 ALA A O 1
ATOM 712 N N . ASP A 1 93 ? 6.423 -14.383 0.697 1.00 94.44 93 ASP A N 1
ATOM 713 C CA . ASP A 1 93 ? 6.657 -14.472 2.146 1.00 94.44 93 ASP A CA 1
ATOM 714 C C . ASP A 1 93 ? 6.531 -13.105 2.832 1.00 94.44 93 ASP A C 1
ATOM 716 O O . ASP A 1 93 ? 5.867 -12.947 3.860 1.00 94.44 93 ASP A O 1
ATOM 720 N N . GLU A 1 94 ? 7.141 -12.083 2.233 1.00 96.06 94 GLU A N 1
ATOM 721 C CA . GLU A 1 94 ? 7.089 -10.714 2.737 1.00 96.06 94 GLU A CA 1
ATOM 722 C C . GLU A 1 94 ? 5.673 -10.115 2.645 1.00 96.06 94 GLU A C 1
ATOM 724 O O . GLU A 1 94 ? 5.217 -9.438 3.572 1.00 96.06 94 GLU A O 1
ATOM 729 N N . LEU A 1 95 ? 4.938 -10.387 1.558 1.00 95.00 95 LEU A N 1
ATOM 730 C CA . LEU A 1 95 ? 3.540 -9.974 1.413 1.00 95.00 95 LEU A CA 1
ATOM 731 C C . LEU A 1 95 ? 2.628 -10.664 2.429 1.00 95.00 95 LEU A C 1
ATOM 733 O O . LEU A 1 95 ? 1.781 -9.994 3.009 1.00 95.00 95 LEU A O 1
ATOM 737 N N . ALA A 1 96 ? 2.816 -11.957 2.695 1.00 93.62 96 ALA A N 1
ATOM 738 C CA . ALA A 1 96 ? 2.015 -12.710 3.662 1.00 93.62 96 ALA A CA 1
ATOM 739 C C . ALA A 1 96 ? 2.147 -12.176 5.103 1.00 93.62 96 ALA A C 1
ATOM 741 O O . ALA A 1 96 ? 1.263 -12.390 5.934 1.00 93.62 96 ALA A O 1
ATOM 742 N N . CYS A 1 97 ? 3.232 -11.451 5.394 1.00 93.94 97 CYS A N 1
ATOM 743 C CA . CYS A 1 97 ? 3.452 -10.768 6.669 1.00 93.94 97 CYS A CA 1
ATOM 744 C C . CYS A 1 97 ? 2.774 -9.388 6.754 1.00 93.94 97 CYS A C 1
ATOM 746 O O . CYS A 1 97 ? 2.828 -8.740 7.804 1.00 93.94 97 CYS A O 1
ATOM 748 N N . CYS A 1 98 ? 2.186 -8.907 5.658 1.00 95.81 98 CYS A N 1
ATOM 749 C CA . CYS A 1 98 ? 1.527 -7.611 5.581 1.00 95.81 98 CYS A CA 1
ATOM 750 C C . CYS A 1 98 ? 0.014 -7.736 5.771 1.00 95.81 98 CYS A C 1
ATOM 752 O O . CYS A 1 98 ? -0.604 -8.751 5.467 1.00 95.81 98 CYS A O 1
ATOM 754 N N . HIS A 1 99 ? -0.588 -6.654 6.251 1.00 94.44 99 HIS A N 1
ATOM 755 C CA . HIS A 1 99 ? -2.016 -6.585 6.544 1.00 94.44 99 HIS A CA 1
ATOM 756 C C . HIS A 1 99 ? -2.777 -5.835 5.443 1.00 94.44 99 HIS A C 1
ATOM 758 O O . HIS A 1 99 ? -3.809 -6.297 4.958 1.00 94.44 99 HIS A O 1
ATOM 764 N N . LEU A 1 100 ? -2.240 -4.684 5.027 1.00 94.56 100 LEU A N 1
ATOM 765 C CA . LEU A 1 100 ? -2.819 -3.808 4.007 1.00 94.56 100 LEU A CA 1
ATOM 766 C C . LEU A 1 100 ? -1.841 -3.593 2.854 1.00 94.56 100 LEU A C 1
ATOM 768 O O . LEU A 1 100 ? -0.646 -3.417 3.081 1.00 94.56 100 LEU A O 1
ATOM 772 N N . GLY A 1 101 ? -2.350 -3.549 1.627 1.00 95.56 101 GLY A N 1
ATOM 773 C CA . GLY A 1 101 ? -1.563 -3.353 0.411 1.00 95.56 101 GLY A CA 1
ATOM 774 C C . GLY A 1 101 ? -2.037 -2.128 -0.355 1.00 95.56 101 GLY A C 1
ATOM 775 O O . GLY A 1 101 ? -3.192 -2.067 -0.756 1.00 95.56 101 GLY A O 1
ATOM 776 N N . VAL A 1 102 ? -1.163 -1.151 -0.581 1.00 95.25 102 VAL A N 1
ATOM 777 C CA . VAL A 1 102 ? -1.518 0.100 -1.265 1.00 95.25 102 VAL A CA 1
ATOM 778 C C . VAL A 1 102 ? -1.307 -0.057 -2.767 1.00 95.25 102 VAL A C 1
ATOM 780 O O . VAL A 1 102 ? -0.183 -0.268 -3.228 1.00 95.25 102 VAL A O 1
ATOM 783 N N . ALA A 1 103 ? -2.384 0.057 -3.540 1.00 92.19 103 ALA A N 1
ATOM 784 C CA . ALA A 1 103 ? -2.364 -0.077 -4.990 1.00 92.19 103 ALA A CA 1
ATOM 785 C C . ALA A 1 103 ? -2.601 1.272 -5.674 1.00 92.19 103 ALA A C 1
ATOM 787 O O . ALA A 1 103 ? -3.530 2.000 -5.346 1.00 92.19 103 ALA A O 1
ATOM 788 N N . ALA A 1 104 ? -1.804 1.575 -6.702 1.00 87.12 104 ALA A N 1
ATOM 789 C CA . ALA A 1 104 ? -1.985 2.800 -7.477 1.00 87.12 104 ALA A CA 1
ATOM 790 C C . ALA A 1 104 ? -3.252 2.785 -8.339 1.00 87.12 104 ALA A C 1
ATOM 792 O O . ALA A 1 104 ? -3.759 3.849 -8.675 1.00 87.12 104 ALA A O 1
ATOM 793 N N . ASN A 1 105 ? -3.717 1.612 -8.778 1.00 83.94 105 ASN A N 1
ATOM 794 C CA . ASN A 1 105 ? -4.814 1.490 -9.738 1.00 83.94 105 ASN A CA 1
ATOM 795 C C . ASN A 1 105 ? -6.109 2.118 -9.210 1.00 83.94 105 ASN A C 1
ATOM 797 O O . ASN A 1 105 ? -6.397 2.055 -8.020 1.00 83.94 105 ASN A O 1
ATOM 801 N N . ALA A 1 106 ? -6.898 2.688 -10.122 1.00 82.50 106 ALA A N 1
ATOM 802 C CA . ALA A 1 106 ? -8.252 3.113 -9.803 1.00 82.50 106 ALA A CA 1
ATOM 803 C C . ALA A 1 106 ? -9.172 1.896 -9.604 1.00 82.50 106 ALA A C 1
ATOM 805 O O . ALA A 1 106 ? -8.959 0.848 -10.225 1.00 82.50 106 ALA A O 1
ATOM 806 N N . ALA A 1 107 ? -10.215 2.055 -8.788 1.00 79.31 107 ALA A N 1
ATOM 807 C CA . ALA A 1 107 ? -11.195 1.019 -8.455 1.00 79.31 107 ALA A CA 1
ATOM 808 C C . ALA A 1 107 ? -11.753 0.273 -9.684 1.00 79.31 107 ALA A C 1
ATOM 810 O O . ALA A 1 107 ? -11.804 -0.957 -9.689 1.00 79.31 107 ALA A O 1
ATOM 811 N N . GLY A 1 108 ? -12.081 0.993 -10.764 1.00 75.69 108 GLY A N 1
ATOM 812 C CA . GLY A 1 108 ? -12.612 0.401 -12.000 1.00 75.69 108 GLY A CA 1
ATOM 813 C C . GLY A 1 108 ? -11.608 -0.442 -12.802 1.00 75.69 108 GLY A C 1
ATOM 814 O O . GLY A 1 108 ? -11.999 -1.209 -13.678 1.00 75.69 108 GLY A O 1
ATOM 815 N N . LEU A 1 109 ? -10.308 -0.334 -12.508 1.00 82.81 109 LEU A N 1
ATOM 816 C CA . LEU A 1 109 ? -9.226 -1.031 -13.216 1.00 82.81 109 LEU A CA 1
ATOM 817 C C . LEU A 1 109 ? -8.534 -2.089 -12.347 1.00 82.81 109 LEU A C 1
ATOM 819 O O . LEU A 1 109 ? -7.506 -2.645 -12.743 1.00 82.81 109 LEU A O 1
ATOM 823 N N . ILE A 1 110 ? -9.082 -2.373 -11.166 1.00 80.94 110 ILE A N 1
ATOM 824 C CA . ILE A 1 110 ? -8.456 -3.233 -10.161 1.00 80.94 110 ILE A CA 1
ATOM 825 C C . ILE A 1 110 ? -8.247 -4.673 -10.654 1.00 80.94 110 ILE A C 1
ATOM 827 O O . ILE A 1 110 ? -7.195 -5.262 -10.419 1.00 80.94 110 ILE A O 1
ATOM 831 N N . THR A 1 111 ? -9.187 -5.211 -11.436 1.00 78.50 111 THR A N 1
ATOM 832 C CA . THR A 1 111 ? -9.142 -6.587 -11.967 1.00 78.50 111 THR A CA 1
ATOM 833 C C . THR A 1 111 ? -8.047 -6.814 -13.003 1.00 78.50 111 THR A C 1
ATOM 835 O O . THR A 1 111 ? -7.714 -7.956 -13.303 1.00 78.50 111 THR A O 1
ATOM 838 N N . LYS A 1 112 ? -7.464 -5.739 -13.542 1.00 83.12 112 LYS A N 1
ATOM 839 C CA . LYS A 1 112 ? -6.352 -5.789 -14.502 1.00 83.12 112 LYS A CA 1
ATOM 840 C C . LYS A 1 112 ? -4.997 -5.544 -13.833 1.00 83.12 112 LYS A C 1
ATOM 842 O O . LYS A 1 112 ? -3.980 -5.463 -14.518 1.00 83.12 112 LYS A O 1
ATOM 847 N N . SER A 1 113 ? -4.968 -5.377 -12.510 1.00 84.25 113 SER A N 1
ATOM 848 C CA . SER A 1 113 ? -3.752 -5.056 -11.771 1.00 84.25 113 SER A CA 1
ATOM 849 C C . SER A 1 113 ? -3.072 -6.317 -11.245 1.00 84.25 113 SER A C 1
ATOM 851 O O . SER A 1 113 ? -3.591 -7.000 -10.364 1.00 84.25 113 SER A O 1
ATOM 853 N N . GLY A 1 114 ? -1.854 -6.585 -11.726 1.00 87.81 114 GLY A N 1
ATOM 854 C CA . GLY A 1 114 ? -1.003 -7.635 -11.156 1.00 87.81 114 GLY A CA 1
ATOM 855 C C . GLY A 1 114 ? -0.646 -7.381 -9.685 1.00 87.81 114 GLY A C 1
ATOM 856 O O . GLY A 1 114 ? -0.469 -8.328 -8.927 1.00 87.81 114 GLY A O 1
ATOM 857 N N . VAL A 1 115 ? -0.613 -6.114 -9.253 1.00 90.31 115 VAL A N 1
ATOM 858 C CA . VAL A 1 115 ? -0.392 -5.741 -7.844 1.00 90.31 115 VAL A CA 1
ATOM 859 C C . VAL A 1 115 ? -1.586 -6.153 -6.984 1.00 90.31 115 VAL A C 1
ATOM 861 O O . VAL A 1 115 ? -1.398 -6.756 -5.932 1.00 90.31 115 VAL A O 1
ATOM 864 N N . PHE A 1 116 ? -2.811 -5.900 -7.453 1.00 89.44 116 PHE A N 1
ATOM 865 C CA . PHE A 1 116 ? -4.017 -6.369 -6.767 1.00 89.44 116 PHE A CA 1
ATOM 866 C C . PHE A 1 116 ? -4.059 -7.896 -6.674 1.00 89.44 116 PHE A C 1
ATOM 868 O O . PHE A 1 116 ? -4.312 -8.432 -5.599 1.00 89.44 116 PHE A O 1
ATOM 875 N N . ALA A 1 117 ? -3.770 -8.593 -7.777 1.00 88.69 117 ALA A N 1
ATOM 876 C CA . ALA A 1 117 ? -3.731 -10.051 -7.788 1.00 88.69 117 ALA A CA 1
ATOM 877 C C . ALA A 1 117 ? -2.703 -10.598 -6.784 1.00 88.69 117 ALA A C 1
ATOM 879 O O . ALA A 1 117 ? -3.007 -11.535 -6.050 1.00 88.69 117 ALA A O 1
ATOM 880 N N . ALA A 1 118 ? -1.523 -9.975 -6.694 1.00 91.38 118 ALA A N 1
ATOM 881 C CA . ALA A 1 118 ? -0.505 -10.341 -5.716 1.00 91.38 118 ALA A CA 1
ATOM 882 C C . ALA A 1 118 ? -0.984 -10.131 -4.270 1.00 91.38 118 ALA A C 1
ATOM 884 O O . ALA A 1 118 ? -0.781 -11.007 -3.435 1.00 91.38 118 ALA A O 1
ATOM 885 N N . PHE A 1 119 ? -1.656 -9.018 -3.965 1.00 92.75 119 PHE A N 1
ATOM 886 C CA . PHE A 1 119 ? -2.225 -8.796 -2.632 1.00 92.75 119 PHE A CA 1
ATOM 887 C C . PHE A 1 119 ? -3.300 -9.828 -2.288 1.00 92.75 119 PHE A C 1
ATOM 889 O O . PHE A 1 119 ? -3.222 -10.471 -1.242 1.00 92.75 119 PHE A O 1
ATOM 896 N N . ALA A 1 120 ? -4.246 -10.050 -3.202 1.00 89.06 120 ALA A N 1
ATOM 897 C CA . ALA A 1 120 ? -5.326 -11.009 -3.015 1.00 89.06 120 ALA A CA 1
ATOM 898 C C . ALA A 1 120 ? -4.801 -12.437 -2.790 1.00 89.06 120 ALA A C 1
ATOM 900 O O . ALA A 1 120 ? -5.265 -13.124 -1.882 1.00 89.06 120 ALA A O 1
ATOM 901 N N . ALA A 1 121 ? -3.801 -12.861 -3.569 1.00 90.50 121 ALA A N 1
ATOM 902 C CA . ALA A 1 121 ? -3.192 -14.186 -3.459 1.00 90.50 121 ALA A CA 1
ATOM 903 C C . ALA A 1 121 ? -2.449 -14.412 -2.131 1.00 90.50 121 ALA A C 1
ATOM 905 O O . ALA A 1 121 ? -2.338 -15.551 -1.690 1.00 90.50 121 ALA A O 1
ATOM 906 N N . ASN A 1 122 ? -1.972 -13.344 -1.485 1.00 92.44 122 ASN A N 1
ATOM 907 C CA . ASN A 1 122 ? -1.209 -13.412 -0.235 1.00 92.44 122 ASN A CA 1
ATOM 908 C C . ASN A 1 122 ? -2.022 -12.962 0.993 1.00 92.44 122 ASN A C 1
ATOM 910 O O . ASN A 1 122 ? -1.462 -12.749 2.064 1.00 92.44 122 ASN A O 1
ATOM 914 N N . GLY A 1 123 ? -3.345 -12.808 0.857 1.00 89.31 123 GLY A N 1
ATOM 915 C CA . GLY A 1 123 ? -4.220 -12.433 1.972 1.00 89.31 123 GLY A CA 1
ATOM 916 C C . GLY A 1 123 ? -4.010 -11.006 2.487 1.00 89.31 123 GLY A C 1
ATOM 917 O O . GLY A 1 123 ? -4.350 -10.723 3.634 1.00 89.31 123 GLY A O 1
ATOM 918 N N . VAL A 1 124 ? -3.464 -10.121 1.652 1.00 92.69 124 VAL A N 1
ATOM 919 C CA . VAL A 1 124 ? -3.264 -8.701 1.953 1.00 92.69 124 VAL A CA 1
ATOM 920 C C . VAL A 1 124 ? -4.495 -7.928 1.498 1.00 92.69 124 VAL A C 1
ATOM 922 O O . VAL A 1 124 ? -4.883 -8.002 0.331 1.00 92.69 124 VAL A O 1
ATOM 925 N N . VAL A 1 125 ? -5.105 -7.158 2.399 1.00 92.00 125 VAL A N 1
ATOM 926 C CA . VAL A 1 125 ? -6.299 -6.370 2.070 1.00 92.00 125 VAL A CA 1
ATOM 927 C C . VAL A 1 125 ? -5.897 -5.160 1.213 1.00 92.00 125 VAL A C 1
ATOM 929 O O . VAL A 1 125 ? -5.114 -4.319 1.666 1.00 92.00 125 VAL A O 1
ATOM 932 N N . PRO A 1 126 ? -6.412 -5.025 -0.020 1.00 92.25 126 PRO A N 1
ATOM 933 C CA . PRO A 1 126 ? -6.018 -3.943 -0.910 1.00 92.25 126 PRO A CA 1
ATOM 934 C C . PRO A 1 126 ? -6.686 -2.621 -0.527 1.00 92.25 126 PRO A C 1
ATOM 936 O O . PRO A 1 126 ? -7.901 -2.548 -0.356 1.00 92.25 126 PRO A O 1
ATOM 939 N N . LEU A 1 127 ? -5.887 -1.563 -0.473 1.00 92.31 127 LEU A N 1
ATOM 940 C CA . LEU A 1 127 ? -6.295 -0.167 -0.431 1.00 92.31 127 LEU A CA 1
ATOM 941 C C . LEU A 1 127 ? -6.098 0.432 -1.824 1.00 92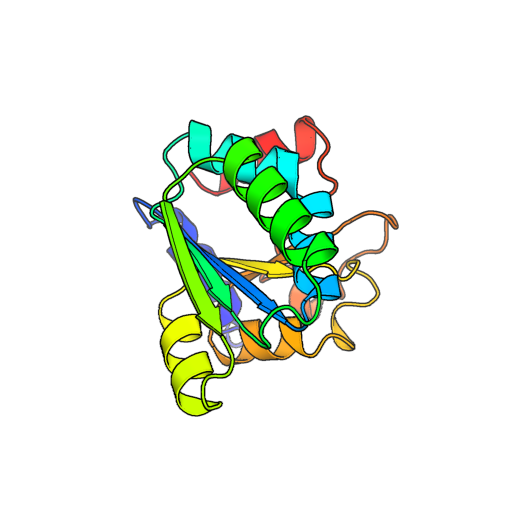.31 127 LEU A C 1
ATOM 943 O O . LEU A 1 127 ? -4.993 0.404 -2.369 1.00 92.31 127 LEU A O 1
ATOM 947 N N . VAL A 1 128 ? -7.174 0.949 -2.405 1.00 91.25 128 VAL A N 1
ATOM 948 C CA . VAL A 1 128 ? -7.259 1.260 -3.834 1.00 91.25 128 VAL A CA 1
ATOM 949 C C . VAL A 1 128 ? -7.751 2.681 -4.028 1.00 91.25 128 VAL A C 1
ATOM 951 O O . VAL A 1 128 ? -8.553 3.200 -3.247 1.00 91.25 128 VAL A O 1
ATOM 954 N N . TRP A 1 129 ? -7.248 3.317 -5.078 1.00 89.62 129 TRP A N 1
ATOM 955 C CA . TRP A 1 129 ? -7.580 4.689 -5.405 1.00 89.62 129 TRP A CA 1
ATOM 956 C C . TRP A 1 129 ? -8.998 4.821 -5.974 1.00 89.62 129 TRP A C 1
ATOM 958 O O . TRP A 1 129 ? -9.392 4.081 -6.878 1.00 89.62 129 TRP A O 1
ATOM 968 N N . ASN A 1 130 ? -9.758 5.791 -5.477 1.00 86.69 130 ASN A N 1
ATOM 969 C CA . ASN A 1 130 ? -11.140 6.052 -5.863 1.00 86.69 130 ASN A CA 1
ATOM 970 C C . ASN A 1 130 ? -11.288 7.426 -6.544 1.00 86.69 130 ASN A C 1
ATOM 972 O O . ASN A 1 130 ? -12.010 8.286 -6.054 1.00 86.69 130 ASN A O 1
ATOM 976 N N . SER A 1 131 ? -10.595 7.659 -7.668 1.00 75.81 131 SER A N 1
ATOM 977 C CA . SER A 1 131 ? -10.743 8.920 -8.425 1.00 75.81 131 SER A CA 1
ATOM 978 C C . SER A 1 131 ? -11.974 8.999 -9.315 1.00 75.81 131 SER A C 1
ATOM 980 O O . SER A 1 131 ? -12.370 10.098 -9.688 1.00 75.81 131 SER A O 1
ATOM 982 N N . ASP A 1 132 ? -12.546 7.863 -9.708 1.00 66.12 132 ASP A N 1
ATOM 983 C CA . ASP A 1 132 ? -13.375 7.829 -10.919 1.00 66.12 132 ASP A CA 1
ATOM 984 C C . AS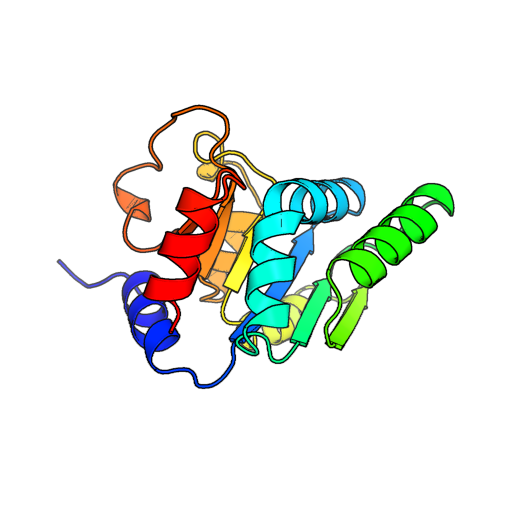P A 1 132 ? -14.879 7.753 -10.607 1.00 66.12 132 ASP A C 1
ATOM 986 O O . ASP A 1 132 ? -15.693 7.595 -11.514 1.00 66.12 132 ASP A O 1
ATOM 990 N N . GLY A 1 133 ? -15.266 7.763 -9.324 1.00 63.22 133 GLY A N 1
ATOM 991 C CA . GLY A 1 133 ? -16.636 7.439 -8.896 1.00 63.22 133 GLY A CA 1
ATOM 992 C C . GLY A 1 133 ? -17.079 6.020 -9.289 1.00 63.22 133 GLY A C 1
ATOM 993 O O . GLY A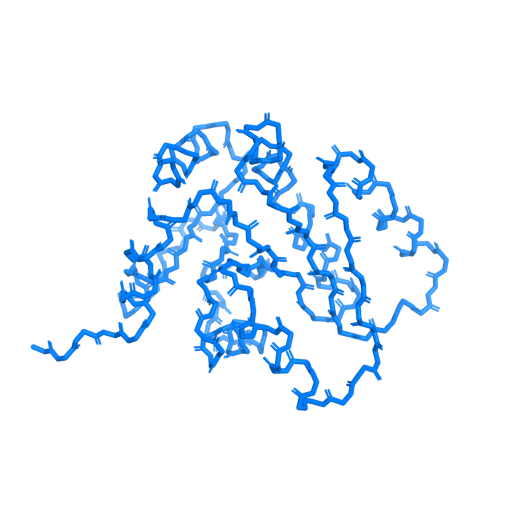 1 133 ? -18.230 5.640 -9.076 1.00 63.22 133 GLY A O 1
ATOM 994 N N . CYS A 1 134 ? -16.177 5.228 -9.877 1.00 64.44 134 CYS A N 1
ATOM 995 C CA . CYS A 1 134 ? -16.427 3.862 -10.282 1.00 64.44 134 CYS A CA 1
ATOM 996 C C . CYS A 1 134 ? -16.573 2.984 -9.045 1.00 64.44 134 CYS A C 1
ATOM 998 O O . CYS A 1 134 ? -15.675 2.910 -8.204 1.00 64.44 134 CYS A O 1
ATOM 1000 N N . ALA A 1 135 ? -17.688 2.262 -8.978 1.00 67.12 135 ALA A N 1
ATOM 1001 C CA . ALA A 1 135 ? -17.862 1.226 -7.983 1.00 67.12 135 ALA A CA 1
ATOM 1002 C C . ALA A 1 135 ? -16.809 0.128 -8.188 1.00 67.12 135 ALA A C 1
ATOM 1004 O O . ALA A 1 135 ? -16.557 -0.328 -9.307 1.00 67.12 135 ALA A O 1
ATOM 1005 N N . VAL A 1 136 ? -16.215 -0.317 -7.085 1.00 75.69 136 VAL A N 1
ATOM 1006 C CA . VAL A 1 136 ? -15.507 -1.597 -7.051 1.00 75.69 136 VAL A CA 1
ATOM 1007 C C . VAL A 1 136 ? -16.503 -2.685 -7.471 1.00 75.69 136 VAL A C 1
ATOM 1009 O O . VAL A 1 136 ? -17.649 -2.636 -7.011 1.00 75.69 136 VAL A O 1
ATOM 1012 N N . PRO A 1 137 ? -16.112 -3.656 -8.319 1.00 77.31 137 PRO A N 1
ATOM 1013 C CA . PRO A 1 137 ? -16.986 -4.775 -8.656 1.00 77.31 137 PRO A CA 1
ATOM 1014 C C . PRO A 1 137 ? -17.537 -5.434 -7.387 1.00 77.31 137 PRO A C 1
ATOM 1016 O O . PRO A 1 137 ? -16.783 -5.635 -6.438 1.00 77.31 137 PRO A O 1
ATOM 1019 N N . ASP A 1 138 ? -18.823 -5.792 -7.365 1.00 77.25 138 ASP A N 1
ATOM 1020 C CA . ASP A 1 138 ? -19.514 -6.219 -6.134 1.00 77.25 138 ASP A CA 1
ATOM 1021 C C . ASP A 1 138 ? -18.818 -7.379 -5.407 1.00 77.25 138 ASP A C 1
ATOM 1023 O O . ASP A 1 138 ? -18.752 -7.396 -4.180 1.00 77.25 138 ASP A O 1
ATOM 1027 N N . VAL A 1 139 ? -18.200 -8.287 -6.167 1.00 77.12 139 VAL A N 1
ATOM 1028 C CA . VAL A 1 139 ? -17.367 -9.395 -5.669 1.00 77.12 139 VAL A CA 1
ATOM 1029 C C . VAL A 1 139 ? -16.222 -8.951 -4.745 1.00 77.12 139 VAL A C 1
ATOM 1031 O O . VAL A 1 139 ? -15.802 -9.724 -3.889 1.00 77.12 139 VAL A O 1
ATOM 1034 N N . PHE A 1 140 ? -15.728 -7.719 -4.879 1.00 78.94 140 PHE A N 1
ATOM 1035 C CA . PHE A 1 140 ? -14.619 -7.194 -4.080 1.00 78.94 140 PHE A CA 1
ATOM 1036 C C . PHE A 1 140 ? -15.036 -6.149 -3.040 1.00 78.94 140 PHE A C 1
ATOM 1038 O O . PHE A 1 140 ? -14.183 -5.647 -2.307 1.00 78.94 140 PHE A O 1
ATOM 1045 N N . ARG A 1 141 ? -16.329 -5.812 -2.946 1.00 77.25 141 ARG A N 1
ATOM 1046 C CA . ARG A 1 141 ? -16.820 -4.734 -2.072 1.00 77.25 141 ARG A CA 1
ATOM 1047 C C . ARG A 1 141 ? -16.515 -4.981 -0.590 1.00 77.25 141 ARG A C 1
ATOM 1049 O O . ARG A 1 141 ? -16.281 -4.033 0.146 1.00 77.25 141 ARG A O 1
ATOM 1056 N N . GLU A 1 142 ? -16.484 -6.241 -0.166 1.00 76.38 142 GLU A N 1
ATOM 1057 C CA . GLU A 1 142 ? -16.205 -6.625 1.227 1.00 76.38 142 GLU A CA 1
ATOM 1058 C C . GLU A 1 142 ? -14.718 -6.871 1.519 1.00 76.38 142 GLU A C 1
ATOM 1060 O O . GLU A 1 142 ? -14.360 -7.240 2.636 1.00 76.38 142 GLU A O 1
ATOM 1065 N N . CYS A 1 143 ? -13.841 -6.716 0.524 1.00 79.31 143 CYS A N 1
ATOM 1066 C CA . CYS A 1 143 ? -12.428 -7.054 0.668 1.00 79.31 143 CYS A CA 1
ATOM 1067 C C . CYS A 1 143 ? -11.462 -5.999 0.130 1.00 79.31 143 CYS A C 1
ATOM 1069 O O . CYS A 1 143 ? -10.272 -6.281 0.026 1.00 79.31 143 CYS A O 1
ATOM 1071 N N . VAL A 1 144 ? -11.953 -4.811 -0.226 1.00 85.31 144 VAL A N 1
ATOM 1072 C CA . VAL A 1 144 ? -11.151 -3.695 -0.735 1.00 85.31 144 VAL A CA 1
ATOM 1073 C C . VAL A 1 144 ? -11.512 -2.425 0.022 1.00 85.31 144 VAL A C 1
ATOM 1075 O O . VAL A 1 144 ? -12.685 -2.094 0.175 1.00 85.31 144 VAL A O 1
ATOM 1078 N N . LEU A 1 145 ? -10.492 -1.684 0.445 1.00 88.50 145 LEU A N 1
ATOM 1079 C CA . LEU A 1 145 ? -10.636 -0.337 0.977 1.00 88.50 145 LEU A CA 1
ATOM 1080 C C . LEU A 1 145 ? -10.507 0.686 -0.147 1.00 88.50 145 LEU A C 1
ATOM 1082 O O . LEU A 1 145 ? -9.592 0.614 -0.967 1.00 88.50 145 LEU A O 1
ATOM 1086 N N . LEU A 1 146 ? -11.402 1.668 -0.156 1.00 89.81 146 LEU A N 1
ATOM 1087 C CA . LEU A 1 146 ? -11.406 2.748 -1.137 1.00 89.81 146 LEU A CA 1
ATOM 1088 C C . LEU A 1 146 ? -10.939 4.051 -0.508 1.00 89.81 146 LEU A C 1
ATOM 1090 O O . LEU A 1 146 ? -11.526 4.501 0.475 1.00 89.81 146 LEU A O 1
ATOM 1094 N N . ASN A 1 147 ? -9.935 4.674 -1.121 1.00 88.94 147 ASN A N 1
ATOM 1095 C CA . ASN A 1 147 ? -9.434 5.988 -0.736 1.00 88.94 147 ASN A CA 1
ATOM 1096 C C . ASN A 1 147 ? -9.462 6.948 -1.922 1.00 88.94 147 ASN A C 1
ATOM 1098 O O . ASN A 1 147 ? -8.930 6.620 -2.975 1.00 88.94 147 ASN A O 1
ATOM 1102 N N . ASP A 1 148 ? -10.016 8.138 -1.724 1.00 87.88 148 ASP A N 1
ATOM 1103 C CA . ASP A 1 148 ? -9.943 9.278 -2.651 1.00 87.88 148 ASP A CA 1
ATOM 1104 C C . ASP A 1 148 ? -9.052 10.417 -2.104 1.00 87.88 148 ASP A C 1
ATOM 1106 O O . ASP A 1 148 ? -9.050 11.523 -2.637 1.00 87.88 148 ASP A O 1
ATOM 1110 N N . ASP A 1 149 ? -8.297 10.148 -1.028 1.00 85.88 149 ASP A N 1
ATOM 1111 C CA . ASP A 1 149 ? -7.416 11.072 -0.291 1.00 85.88 149 ASP A CA 1
ATOM 1112 C C . ASP A 1 149 ? -8.096 12.349 0.221 1.00 85.88 149 ASP A C 1
ATOM 1114 O O . ASP A 1 149 ? -7.414 13.262 0.702 1.00 85.88 149 ASP A O 1
ATOM 1118 N N . SER A 1 150 ? -9.430 12.419 0.174 1.00 88.50 150 SER A N 1
ATOM 1119 C CA . SER A 1 150 ? -10.181 13.479 0.832 1.00 88.50 150 SER A CA 1
ATOM 1120 C C . SER A 1 150 ? -10.076 13.330 2.349 1.00 88.50 150 SER A C 1
ATOM 1122 O O . SER A 1 150 ? -9.946 12.225 2.886 1.00 88.50 150 SER A O 1
ATOM 1124 N N . ALA A 1 151 ? -10.158 14.453 3.065 1.00 85.81 151 ALA A N 1
ATOM 1125 C CA . ALA A 1 151 ? -10.095 14.452 4.525 1.00 85.81 151 ALA A CA 1
ATOM 1126 C C . ALA A 1 151 ? -11.178 13.554 5.149 1.00 85.81 151 ALA A C 1
ATOM 1128 O O . ALA A 1 151 ? -10.914 12.859 6.129 1.00 85.81 151 ALA A O 1
ATOM 1129 N N . GLU A 1 152 ? -12.369 13.531 4.549 1.00 88.69 152 GLU A N 1
ATOM 1130 C CA . GLU A 1 152 ? -13.499 12.744 5.032 1.00 88.69 152 GLU A CA 1
ATOM 1131 C C . GLU A 1 152 ? -13.287 11.240 4.832 1.00 88.69 152 GLU A C 1
ATOM 1133 O O . GLU A 1 152 ? -13.440 10.464 5.777 1.00 88.69 152 GLU A O 1
ATOM 1138 N N . THR A 1 153 ? -12.851 10.816 3.642 1.00 86.31 153 THR A N 1
ATOM 1139 C CA . THR A 1 153 ? -12.521 9.406 3.403 1.00 86.31 153 THR A CA 1
ATOM 1140 C C . THR A 1 153 ? -11.366 8.950 4.289 1.00 86.31 153 THR A C 1
ATOM 1142 O O . THR A 1 153 ? -11.435 7.861 4.861 1.00 86.31 153 THR A O 1
ATOM 1145 N N . CYS A 1 154 ? -10.343 9.791 4.478 1.00 87.50 154 CYS A N 1
ATOM 1146 C CA . CYS A 1 154 ? -9.245 9.494 5.396 1.00 87.50 154 CYS A CA 1
ATOM 1147 C C . CYS A 1 154 ? -9.745 9.283 6.830 1.00 87.50 154 CYS A C 1
ATOM 1149 O O . CYS A 1 154 ? -9.374 8.303 7.470 1.00 87.50 154 CYS A O 1
ATOM 1151 N N . ARG A 1 155 ? -10.605 10.180 7.330 1.00 87.62 155 ARG A N 1
ATOM 1152 C CA . ARG A 1 155 ? -11.187 10.093 8.676 1.00 87.62 155 ARG A CA 1
ATOM 1153 C C . ARG A 1 155 ? -11.990 8.805 8.855 1.00 87.62 155 ARG A C 1
ATOM 1155 O O . ARG A 1 155 ? -11.729 8.070 9.801 1.00 87.62 155 ARG A O 1
ATOM 1162 N N . ARG A 1 156 ? -12.899 8.503 7.922 1.00 89.31 156 ARG A N 1
ATOM 1163 C CA . ARG A 1 156 ? -13.715 7.279 7.953 1.00 89.31 156 ARG A CA 1
ATOM 1164 C C . ARG A 1 156 ? -12.847 6.021 7.981 1.00 89.31 156 ARG A C 1
ATOM 1166 O O . ARG A 1 156 ? -13.061 5.153 8.814 1.00 89.31 156 ARG A O 1
ATOM 1173 N N . LEU A 1 157 ? -11.842 5.938 7.106 1.00 88.06 157 LEU A N 1
ATOM 1174 C CA . LEU A 1 157 ? -10.940 4.783 7.066 1.00 88.06 157 LEU A CA 1
ATOM 1175 C C . LEU A 1 157 ? -10.126 4.632 8.356 1.00 88.06 157 LEU A C 1
ATOM 1177 O O . LEU A 1 157 ? -9.873 3.513 8.782 1.00 88.06 157 LEU A O 1
ATOM 1181 N N . LEU A 1 158 ? -9.722 5.733 8.993 1.00 86.00 158 LEU A N 1
ATOM 1182 C CA . LEU A 1 158 ? -9.042 5.679 10.289 1.00 86.00 158 LEU A CA 1
ATOM 1183 C C . LEU A 1 158 ? -9.958 5.191 11.410 1.00 86.00 158 LEU A C 1
ATOM 1185 O O . LEU A 1 158 ? -9.489 4.477 12.287 1.00 86.00 158 LEU A O 1
ATOM 1189 N N . GLU A 1 159 ? -11.230 5.584 11.399 1.00 86.88 159 GLU A N 1
ATOM 1190 C CA . GLU A 1 159 ? -12.233 5.097 12.354 1.00 86.88 159 GLU A CA 1
ATOM 1191 C C . GLU A 1 159 ? -12.515 3.607 12.149 1.00 86.88 159 GLU A C 1
ATOM 1193 O O . GLU A 1 159 ? -12.587 2.867 13.121 1.00 86.88 159 GLU A O 1
ATOM 1198 N N . ASP A 1 160 ? -12.592 3.152 10.897 1.00 84.31 160 ASP A N 1
ATOM 1199 C CA . ASP A 1 160 ? -12.812 1.743 10.556 1.00 84.31 160 ASP A CA 1
ATOM 1200 C C . ASP A 1 160 ? -11.633 0.818 10.906 1.00 84.31 160 ASP A C 1
ATOM 1202 O O . ASP A 1 160 ? -11.832 -0.398 10.995 1.00 84.31 160 ASP A O 1
ATOM 1206 N N . LEU A 1 161 ? -10.423 1.375 11.030 1.00 83.81 161 LEU A N 1
ATOM 1207 C CA . LEU A 1 161 ? -9.168 0.663 11.307 1.00 83.81 161 LEU A CA 1
ATOM 1208 C C . LEU A 1 161 ? -8.693 0.791 12.767 1.00 83.81 161 LEU A C 1
ATOM 1210 O O . LEU A 1 161 ? -7.637 0.249 13.093 1.00 83.81 161 LEU A O 1
ATOM 1214 N N . ARG A 1 162 ? -9.422 1.526 13.614 1.00 75.94 162 ARG A N 1
ATOM 1215 C CA . ARG A 1 162 ? -9.196 1.622 15.066 1.00 75.94 162 ARG A CA 1
ATOM 1216 C C . ARG A 1 162 ? -10.074 0.635 15.823 1.00 75.94 162 ARG A C 1
ATOM 1218 O O . ARG A 1 162 ? -9.629 0.241 16.921 1.00 75.94 162 ARG A O 1
#

pLDDT: mean 88.05, std 9.75, range [48.84, 98.19]

Radius of gyration: 14.69 Å; chains: 1; bounding box: 40×34×32 Å

Foldseek 3Di:
DDDQLLLVLLVVLLVDQAFEEEQDDDLVFSLLLLVQCLLLLLVCVVVVRHQEYEYEEADDPDPVSVVSVVVSCVSSDHHYDYYHPDDPVVVLVVLLPGSAYGGNAELVCLVVDPSNVSNSVSSHQYEHEHPPVDDRPPVCNSRHHYDRSDPVSSVVVSVSSD

Sequence (162 aa):
MPVSPLAVRFRELRSQSKLKLAIFGMPGTRLLALERHRNLLTAMVKAGIVENILIMGKAHADDVQTARLEKLQRSIGGSWRSVFDAAGEKIADELACCHLGVAANAAGLITKSGVFAAFAANGVVPLVWNSDGCAVPDVFRECVLLNDDSAETCRRLLEDLR